Protein AF-A0A1H9XG59-F1 (afdb_monomer_lite)

Foldseek 3Di:
DPPPDPAAWWAWPPPRDIDGADADDDPDGDGPPQADPVPVVDGTGIGDVVVVVVVVVVVVVVVVVVVD

Structure (mmCIF, N/CA/C/O backbone):
data_AF-A0A1H9XG59-F1
#
_entry.id   AF-A0A1H9XG59-F1
#
loop_
_atom_site.group_PDB
_atom_site.id
_atom_site.type_symbol
_atom_site.label_atom_id
_atom_site.label_alt_id
_atom_site.label_comp_id
_atom_site.label_asym_id
_atom_site.label_entity_id
_atom_site.label_seq_id
_atom_site.pdbx_PDB_ins_code
_atom_site.Cartn_x
_atom_site.Cartn_y
_atom_site.Cartn_z
_atom_site.occupancy
_atom_site.B_iso_or_equiv
_atom_site.auth_seq_id
_atom_site.auth_comp_id
_atom_site.auth_asym_id
_atom_site.auth_atom_id
_atom_site.pdbx_PDB_model_num
ATOM 1 N N . MET A 1 1 ? 18.136 -17.849 6.613 1.00 39.34 1 MET A N 1
ATOM 2 C CA . MET A 1 1 ? 18.216 -16.394 6.865 1.00 39.34 1 MET A CA 1
ATOM 3 C C . MET A 1 1 ? 16.899 -15.961 7.473 1.00 39.34 1 MET A C 1
ATOM 5 O O . MET A 1 1 ? 15.870 -16.118 6.834 1.00 39.34 1 MET A O 1
ATOM 9 N N . ILE A 1 2 ? 16.920 -15.532 8.731 1.00 42.97 2 ILE A N 1
ATOM 10 C CA . ILE A 1 2 ? 15.728 -15.067 9.443 1.00 42.97 2 ILE A CA 1
ATOM 11 C C . ILE A 1 2 ? 15.376 -13.696 8.861 1.00 42.97 2 ILE A C 1
ATOM 13 O O . ILE A 1 2 ? 16.132 -12.746 9.054 1.00 42.97 2 ILE A O 1
ATOM 17 N N . ILE A 1 3 ? 14.267 -13.599 8.127 1.00 49.47 3 ILE A N 1
ATOM 18 C CA . ILE A 1 3 ? 13.746 -12.322 7.626 1.00 49.47 3 ILE A CA 1
ATOM 19 C C . ILE A 1 3 ? 13.096 -11.613 8.817 1.00 49.47 3 ILE A C 1
ATOM 21 O O . ILE A 1 3 ? 11.896 -11.705 9.051 1.00 49.47 3 ILE A O 1
ATOM 25 N N . LYS A 1 4 ? 13.923 -10.968 9.640 1.00 53.81 4 LYS A N 1
ATOM 26 C CA . LYS A 1 4 ? 13.468 -9.993 10.628 1.00 53.81 4 LYS A CA 1
ATOM 27 C C . LYS A 1 4 ? 13.481 -8.629 9.959 1.00 53.81 4 LYS A C 1
ATOM 29 O O . LYS A 1 4 ? 14.503 -7.958 9.989 1.00 53.81 4 LYS A O 1
ATOM 34 N N . SER A 1 5 ? 12.348 -8.231 9.394 1.00 48.25 5 SER A N 1
ATOM 35 C CA . SER A 1 5 ? 11.977 -6.820 9.344 1.00 48.25 5 SER A CA 1
ATOM 36 C C . SER A 1 5 ? 10.512 -6.679 8.942 1.00 48.25 5 SER A C 1
ATOM 38 O O . SER A 1 5 ? 10.133 -7.033 7.830 1.00 48.25 5 SER A O 1
ATOM 40 N N . ASP A 1 6 ? 9.725 -6.055 9.810 1.00 55.09 6 ASP A N 1
ATOM 41 C CA . ASP A 1 6 ? 8.434 -5.410 9.526 1.00 55.09 6 ASP A CA 1
ATOM 42 C C . ASP A 1 6 ? 8.535 -4.275 8.475 1.00 55.09 6 ASP A C 1
ATOM 44 O O . ASP A 1 6 ? 7.707 -3.365 8.414 1.00 55.09 6 ASP A O 1
ATOM 48 N N . GLU A 1 7 ? 9.594 -4.259 7.672 1.00 60.34 7 GLU A N 1
ATOM 49 C CA . GLU A 1 7 ? 9.994 -3.113 6.886 1.00 60.34 7 GLU A CA 1
ATOM 50 C C . GLU A 1 7 ? 9.326 -3.149 5.517 1.00 60.34 7 GLU A C 1
ATOM 52 O O . GLU A 1 7 ? 9.651 -3.955 4.648 1.00 60.34 7 GLU A O 1
ATOM 57 N N . LYS A 1 8 ? 8.439 -2.165 5.331 1.00 71.62 8 LYS A N 1
ATOM 58 C CA . LYS A 1 8 ? 8.038 -1.612 4.033 1.00 71.62 8 LYS A CA 1
ATOM 59 C C . LYS A 1 8 ? 7.055 -2.455 3.217 1.00 71.62 8 LYS A C 1
ATOM 61 O O . LYS A 1 8 ? 6.928 -2.221 2.024 1.00 71.62 8 LYS A O 1
ATOM 66 N N . VAL A 1 9 ? 6.298 -3.366 3.826 1.00 81.62 9 VAL A N 1
ATOM 67 C CA . VAL A 1 9 ? 5.107 -3.917 3.154 1.00 81.62 9 VAL A CA 1
ATOM 68 C C . VAL A 1 9 ? 4.035 -2.830 3.072 1.00 81.62 9 VAL A C 1
ATOM 70 O O . VAL A 1 9 ? 3.711 -2.178 4.068 1.00 81.62 9 VAL A O 1
ATOM 73 N N . ILE A 1 10 ? 3.491 -2.653 1.879 1.00 85.25 10 ILE A N 1
ATOM 74 C CA . ILE A 1 10 ? 2.311 -1.839 1.602 1.00 85.25 10 ILE A CA 1
ATOM 75 C C . ILE A 1 10 ? 1.255 -2.719 0.940 1.00 85.25 10 ILE A C 1
ATOM 77 O O . ILE A 1 10 ? 1.571 -3.759 0.357 1.00 85.25 10 ILE A O 1
ATOM 81 N N . TYR A 1 11 ? -0.005 -2.323 1.036 1.00 87.06 11 TYR A N 1
ATOM 82 C CA . TYR A 1 11 ? -1.103 -3.145 0.550 1.00 87.06 11 TYR A CA 1
ATOM 83 C C . TYR A 1 11 ? -2.260 -2.286 0.032 1.00 87.06 11 TYR A C 1
ATOM 85 O O . TYR A 1 11 ? -2.367 -1.101 0.344 1.00 87.06 11 TYR A O 1
ATOM 93 N N . CYS A 1 12 ? -3.100 -2.873 -0.814 1.00 87.31 12 CYS A N 1
ATOM 94 C CA . CYS A 1 12 ? -4.282 -2.217 -1.355 1.00 87.31 12 CYS A CA 1
ATOM 95 C C . CYS A 1 12 ? -5.527 -2.685 -0.602 1.00 87.31 12 CYS A C 1
ATOM 97 O O . CYS A 1 12 ? -5.792 -3.883 -0.523 1.00 87.31 12 CYS A O 1
ATOM 99 N N . TYR A 1 13 ? -6.338 -1.756 -0.103 1.00 82.88 13 TYR A N 1
ATOM 100 C CA . TYR A 1 13 ? -7.587 -2.101 0.579 1.00 82.88 13 TYR A CA 1
ATOM 101 C C . TYR A 1 13 ? -8.637 -2.745 -0.324 1.00 82.88 13 TYR A C 1
ATOM 103 O O . TYR A 1 13 ? -9.431 -3.553 0.154 1.00 82.88 13 TYR A O 1
ATOM 111 N N . ASN A 1 14 ? -8.649 -2.388 -1.609 1.00 86.81 14 ASN A N 1
ATOM 112 C CA . ASN A 1 14 ? -9.660 -2.871 -2.538 1.00 86.81 14 ASN A CA 1
ATOM 113 C C . ASN A 1 14 ? -9.419 -4.340 -2.914 1.00 86.81 14 ASN A C 1
ATOM 115 O O . ASN A 1 14 ? -10.274 -5.189 -2.686 1.00 86.81 14 ASN A O 1
ATOM 119 N N . CYS A 1 15 ? -8.235 -4.659 -3.447 1.00 89.25 15 CYS A N 1
ATOM 120 C CA . CYS A 1 15 ? -7.924 -6.008 -3.933 1.00 89.25 15 CYS A CA 1
ATOM 121 C C . CYS A 1 15 ? -7.137 -6.878 -2.941 1.00 89.25 15 CYS A C 1
ATOM 123 O O . CYS A 1 15 ? -6.917 -8.055 -3.214 1.00 89.25 15 CYS A O 1
ATOM 125 N N . ARG A 1 16 ? -6.708 -6.328 -1.796 1.00 87.06 16 ARG A N 1
ATOM 126 C CA . ARG A 1 16 ? -5.876 -7.000 -0.774 1.00 87.06 16 ARG A CA 1
ATOM 127 C C . ARG A 1 16 ? -4.499 -7.461 -1.257 1.00 87.06 16 ARG A C 1
ATOM 129 O O . ARG A 1 16 ? -3.792 -8.137 -0.512 1.00 87.06 16 ARG A O 1
ATOM 136 N N . THR A 1 17 ? -4.091 -7.077 -2.465 1.00 89.12 17 THR A N 1
ATOM 137 C CA . THR A 1 17 ? -2.727 -7.297 -2.948 1.00 89.12 17 THR A CA 1
ATOM 138 C C . THR A 1 17 ? -1.742 -6.568 -2.042 1.00 89.12 17 THR A C 1
ATOM 140 O O . THR A 1 17 ? -2.042 -5.492 -1.519 1.00 89.12 17 THR A O 1
ATOM 143 N N . MET A 1 18 ? -0.561 -7.154 -1.865 1.00 87.38 18 MET A N 1
ATOM 144 C CA . MET A 1 18 ? 0.553 -6.581 -1.117 1.00 87.38 18 MET A CA 1
ATOM 145 C C . MET A 1 18 ? 1.783 -6.460 -2.011 1.00 87.38 18 MET A C 1
ATOM 147 O O . MET A 1 18 ? 1.990 -7.272 -2.911 1.00 87.38 18 MET A O 1
ATOM 151 N N . THR A 1 19 ? 2.616 -5.462 -1.744 1.00 85.62 19 THR A N 1
ATOM 152 C CA . THR A 1 19 ? 3.915 -5.304 -2.399 1.00 85.62 19 THR A CA 1
ATOM 153 C C . THR A 1 19 ? 4.924 -4.673 -1.440 1.00 85.62 19 THR A C 1
ATOM 155 O O . THR A 1 19 ? 4.586 -4.257 -0.329 1.00 85.62 19 THR A O 1
ATOM 158 N N . LEU A 1 20 ? 6.190 -4.647 -1.840 1.00 83.75 20 LEU A N 1
ATOM 159 C CA . LEU A 1 20 ? 7.272 -4.078 -1.048 1.00 83.75 20 LEU A CA 1
ATOM 160 C C . LEU A 1 20 ? 7.553 -2.652 -1.514 1.00 83.75 20 LEU A C 1
ATOM 162 O O . LEU A 1 20 ? 7.973 -2.421 -2.647 1.00 83.75 20 LEU A O 1
ATOM 166 N N . PHE A 1 21 ? 7.374 -1.690 -0.613 1.00 79.44 21 PHE A N 1
ATOM 167 C CA . PHE A 1 21 ? 7.859 -0.336 -0.804 1.00 79.44 21 PHE A CA 1
ATOM 168 C C . PHE A 1 21 ? 9.387 -0.362 -0.862 1.00 79.44 21 PHE A C 1
ATOM 170 O O . PHE A 1 21 ? 10.090 -0.699 0.094 1.00 79.44 21 PHE A O 1
ATOM 177 N N . THR A 1 22 ? 9.911 0.035 -2.012 1.00 75.12 22 THR A N 1
ATOM 178 C CA . THR A 1 22 ? 11.327 0.351 -2.170 1.00 75.12 22 THR A CA 1
ATOM 179 C C . THR A 1 22 ? 11.456 1.870 -2.118 1.00 75.12 22 THR A C 1
ATOM 181 O O . THR A 1 22 ? 10.598 2.562 -2.649 1.00 75.12 22 THR A O 1
ATOM 184 N N . ARG A 1 23 ? 12.472 2.398 -1.426 1.00 65.25 23 ARG A N 1
ATOM 185 C CA . ARG A 1 23 ? 12.718 3.845 -1.297 1.00 65.25 23 ARG A CA 1
ATOM 186 C C . ARG A 1 23 ? 13.926 4.247 -2.135 1.00 65.25 23 ARG A C 1
ATOM 188 O O . ARG A 1 23 ?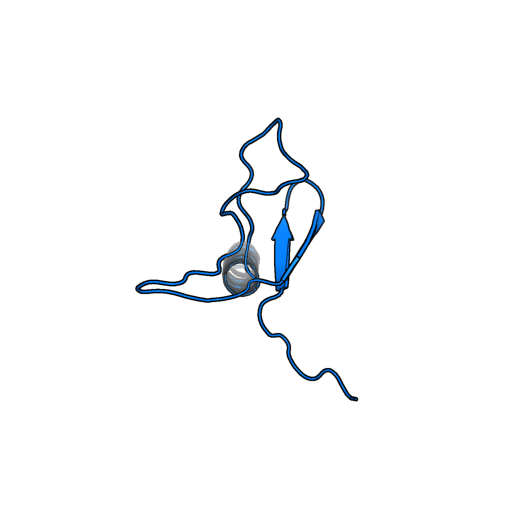 14.986 3.682 -1.879 1.00 65.25 23 ARG A O 1
ATOM 195 N N . ARG A 1 24 ? 13.818 5.275 -2.984 1.00 64.75 24 ARG A N 1
ATOM 196 C CA . ARG A 1 24 ? 14.894 6.150 -3.465 1.00 64.75 24 ARG A CA 1
ATOM 197 C C . ARG A 1 24 ? 14.344 7.458 -4.010 1.00 64.75 24 ARG A C 1
ATOM 199 O O . ARG A 1 24 ? 13.213 7.568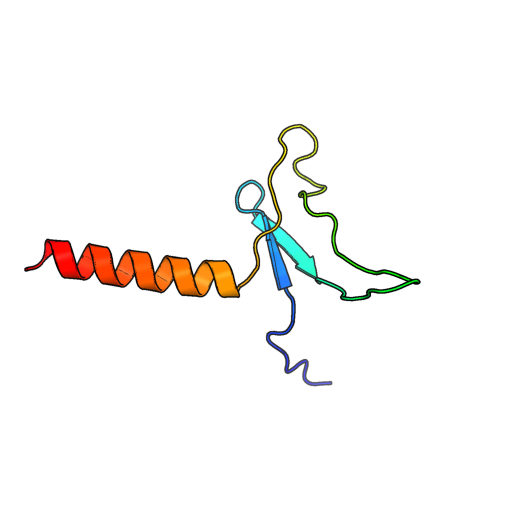 -4.470 1.00 64.75 24 ARG A O 1
ATOM 206 N N . ASP A 1 25 ? 15.241 8.407 -3.971 1.00 53.22 25 ASP A N 1
ATOM 207 C CA . ASP A 1 25 ? 15.054 9.836 -3.975 1.00 53.22 25 ASP A CA 1
ATOM 208 C C . ASP A 1 25 ? 16.170 10.469 -4.835 1.00 53.22 25 ASP A C 1
ATOM 210 O O . ASP A 1 25 ? 16.689 9.816 -5.747 1.00 53.22 25 ASP A O 1
ATOM 214 N N . MET A 1 26 ? 16.467 11.749 -4.563 1.00 57.88 26 MET A N 1
ATOM 215 C CA . MET A 1 26 ? 16.975 12.819 -5.440 1.00 57.88 26 MET A CA 1
ATOM 216 C C . MET A 1 26 ? 17.982 12.432 -6.533 1.00 57.88 26 MET A C 1
ATOM 218 O O . MET A 1 26 ? 19.098 12.935 -6.538 1.00 57.88 26 MET A O 1
ATOM 222 N N . ASN A 1 27 ? 17.531 11.637 -7.507 1.00 60.31 27 ASN A N 1
ATOM 223 C CA . ASN A 1 27 ? 18.099 11.402 -8.841 1.00 60.31 27 ASN A CA 1
ATOM 224 C C . ASN A 1 27 ? 18.528 9.965 -9.184 1.00 60.31 27 ASN A C 1
ATOM 226 O O . ASN A 1 27 ? 19.166 9.806 -10.221 1.00 60.31 27 ASN A O 1
ATOM 230 N N . ASN A 1 28 ? 18.137 8.904 -8.458 1.00 55.47 28 ASN A N 1
ATOM 231 C CA . ASN A 1 28 ? 17.729 7.701 -9.218 1.00 55.47 28 ASN A CA 1
ATOM 232 C C . ASN A 1 28 ? 16.787 6.750 -8.477 1.00 55.47 28 ASN A C 1
ATOM 234 O O . ASN A 1 28 ? 17.145 5.667 -8.002 1.00 55.47 28 ASN A O 1
ATOM 238 N N . ASN A 1 29 ? 15.557 7.250 -8.440 1.00 66.06 29 ASN A N 1
ATOM 239 C CA . ASN A 1 29 ? 14.387 6.891 -7.658 1.00 66.06 29 ASN A CA 1
ATOM 240 C C . ASN A 1 29 ? 14.028 5.399 -7.650 1.00 66.06 29 ASN A C 1
ATOM 242 O O . ASN A 1 29 ? 14.091 4.710 -8.664 1.00 66.06 29 ASN A O 1
ATOM 246 N N . SER A 1 30 ? 13.536 4.917 -6.515 1.00 64.19 30 SER A N 1
ATOM 247 C CA . SER A 1 30 ? 12.611 3.798 -6.501 1.00 64.19 30 SER A CA 1
ATOM 248 C C . SER A 1 30 ? 11.537 4.113 -5.476 1.00 64.19 30 SER A C 1
ATOM 250 O O . SER A 1 30 ? 11.800 4.434 -4.330 1.00 64.19 30 SER A O 1
ATOM 252 N N . GLY A 1 31 ? 10.308 4.129 -5.941 1.00 67.81 31 GLY A N 1
ATOM 253 C CA . GLY A 1 31 ? 9.123 4.104 -5.113 1.00 67.81 31 GLY A CA 1
ATOM 254 C C . GLY A 1 31 ? 8.395 2.818 -5.446 1.00 67.81 31 GLY A C 1
ATOM 255 O O . GLY A 1 31 ? 8.810 2.032 -6.297 1.00 67.81 31 GLY A O 1
ATOM 256 N N . VAL A 1 32 ? 7.268 2.631 -4.806 1.00 71.69 32 VAL A N 1
ATOM 257 C CA . VAL A 1 32 ? 6.162 1.893 -5.402 1.00 71.69 32 VAL A CA 1
ATOM 258 C C . VAL A 1 32 ? 5.287 2.948 -6.067 1.00 71.69 32 VAL A C 1
ATOM 260 O O . VAL A 1 32 ? 5.254 4.093 -5.607 1.00 71.69 32 VAL A O 1
ATOM 263 N N . GLU A 1 33 ? 4.652 2.592 -7.185 1.00 72.94 33 GLU A N 1
ATOM 264 C CA . GLU A 1 33 ? 3.549 3.376 -7.739 1.00 72.94 33 GLU A CA 1
ATOM 265 C C . GLU A 1 33 ? 2.642 3.857 -6.606 1.00 72.94 33 GLU A C 1
ATOM 267 O O . GLU A 1 33 ? 2.429 3.134 -5.639 1.00 72.94 33 GLU A O 1
ATOM 272 N N . SER A 1 34 ? 2.111 5.075 -6.677 1.00 76.06 34 SER A N 1
ATOM 273 C CA . SER A 1 34 ? 1.167 5.525 -5.651 1.00 76.06 34 SER A CA 1
ATOM 274 C C . SER A 1 34 ? -0.154 4.750 -5.720 1.00 76.06 34 SER A C 1
ATOM 276 O O . SER A 1 34 ? -0.860 4.680 -4.719 1.00 76.06 34 SER A O 1
ATOM 278 N N . HIS A 1 35 ? -0.452 4.093 -6.851 1.00 85.44 35 HIS A N 1
ATOM 279 C CA . HIS A 1 35 ? -1.693 3.350 -7.095 1.00 85.44 35 HIS A CA 1
ATOM 280 C C . HIS A 1 35 ? -1.461 1.857 -7.266 1.00 85.44 35 HIS A C 1
ATOM 282 O O . HIS A 1 35 ? -0.422 1.421 -7.759 1.00 85.44 35 HIS A O 1
ATOM 288 N N . CYS A 1 36 ? -2.460 1.074 -6.876 1.00 87.56 36 CYS A N 1
ATOM 289 C CA . CYS A 1 36 ? -2.441 -0.368 -7.010 1.00 87.56 36 CYS A CA 1
ATOM 290 C C . CYS A 1 36 ? -2.490 -0.813 -8.475 1.00 87.56 36 CYS A C 1
ATOM 292 O O . CYS A 1 36 ? -3.464 -0.536 -9.173 1.00 87.56 36 CYS A O 1
ATOM 294 N N . SER A 1 37 ? -1.485 -1.590 -8.891 1.00 85.06 37 SER A N 1
ATOM 295 C CA . SER A 1 37 ? -1.380 -2.178 -10.234 1.00 85.06 37 SER A CA 1
ATOM 296 C C . SER A 1 37 ? -2.567 -3.076 -10.591 1.00 85.06 37 SER A C 1
ATOM 298 O O . SER A 1 37 ? -3.016 -3.101 -11.734 1.00 85.06 37 SER A O 1
ATOM 300 N N . GLU A 1 38 ? -3.113 -3.783 -9.601 1.00 89.44 38 GLU A N 1
ATOM 301 C CA . GLU A 1 38 ? -4.218 -4.729 -9.796 1.00 89.44 38 GLU A CA 1
ATOM 302 C C . GLU A 1 38 ? -5.581 -4.036 -9.889 1.00 89.44 38 GLU A C 1
ATOM 304 O O . GLU A 1 38 ? -6.551 -4.618 -10.366 1.00 89.44 38 GLU A O 1
ATOM 309 N N . CYS A 1 39 ? -5.674 -2.787 -9.429 1.00 88.00 39 CYS A N 1
ATOM 310 C CA . CYS A 1 39 ? -6.904 -2.005 -9.467 1.00 88.00 39 CYS A CA 1
ATOM 311 C C . CYS A 1 39 ? -6.908 -1.031 -10.648 1.00 88.00 39 CYS A C 1
ATOM 313 O O . CYS A 1 39 ? -7.413 0.070 -10.527 1.00 88.00 39 CYS A O 1
ATOM 315 N N . SER A 1 40 ? -6.369 -1.401 -11.806 1.00 71.38 40 SER A N 1
ATOM 316 C CA . SER A 1 40 ? -6.146 -0.475 -12.931 1.00 71.38 40 SER A CA 1
ATOM 317 C C . SER A 1 40 ? -7.390 0.289 -13.430 1.00 71.38 40 SER A C 1
ATOM 319 O O . SER A 1 40 ? -7.253 1.359 -14.018 1.00 71.38 40 SER A O 1
ATOM 321 N N . TYR A 1 41 ? -8.602 -0.210 -13.162 1.00 78.50 41 TYR A N 1
ATOM 322 C CA . TYR A 1 41 ? -9.869 0.465 -13.480 1.00 78.50 41 TYR A CA 1
ATOM 323 C C . TYR A 1 41 ? -10.312 1.512 -12.446 1.00 78.50 41 TYR A C 1
ATOM 325 O O . TYR A 1 41 ? -11.172 2.339 -12.748 1.00 78.50 41 TYR A O 1
ATOM 333 N N . VAL A 1 42 ? -9.768 1.475 -11.226 1.00 77.88 42 VAL A N 1
ATOM 334 C CA . VAL A 1 42 ? -10.136 2.364 -10.118 1.00 77.88 42 VAL A CA 1
ATOM 335 C C . VAL A 1 42 ? -8.878 2.800 -9.374 1.00 77.88 42 VAL A C 1
ATOM 337 O O . VAL A 1 42 ? -8.126 1.982 -8.861 1.00 77.88 42 VAL A O 1
ATOM 340 N N . TRP A 1 43 ? -8.676 4.108 -9.272 1.00 78.06 43 TRP A N 1
ATOM 341 C CA . TRP A 1 43 ? -7.460 4.751 -8.771 1.00 78.06 43 TRP A CA 1
ATOM 342 C C . TRP A 1 43 ? -7.266 4.582 -7.247 1.00 78.06 43 TRP A C 1
ATOM 344 O O . TRP A 1 43 ? -7.356 5.533 -6.474 1.00 78.06 43 TRP A O 1
ATOM 354 N N . PHE A 1 44 ? -7.048 3.349 -6.788 1.00 84.19 44 PHE A N 1
ATOM 355 C CA . PHE A 1 44 ? -6.833 3.027 -5.381 1.00 84.19 44 PHE A CA 1
ATOM 356 C C . PHE A 1 44 ? -5.366 3.174 -5.004 1.00 84.19 44 PHE A C 1
ATOM 358 O O . PHE A 1 44 ? -4.496 2.553 -5.614 1.00 84.19 44 PHE A O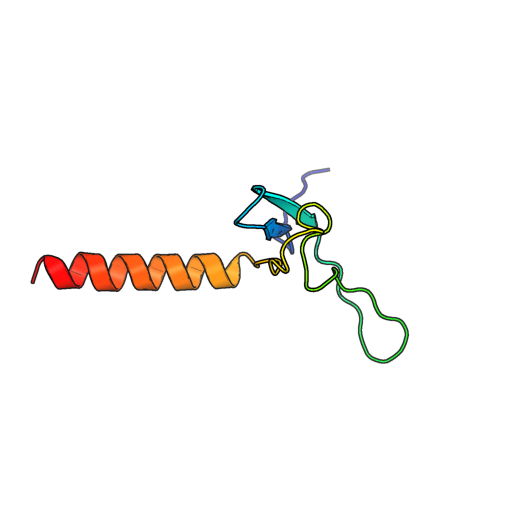 1
ATOM 365 N N . GLU A 1 45 ? -5.106 3.944 -3.954 1.00 84.75 45 GLU A N 1
ATOM 366 C CA . GLU A 1 45 ? -3.758 4.172 -3.448 1.00 84.75 45 GLU A CA 1
ATOM 367 C C . GLU A 1 45 ? -3.244 3.006 -2.604 1.00 84.75 45 GLU A C 1
ATOM 369 O O . GLU A 1 45 ? -3.989 2.380 -1.840 1.00 84.75 45 GLU A O 1
ATOM 374 N N . TRP A 1 46 ? -1.943 2.741 -2.701 1.00 87.25 46 TR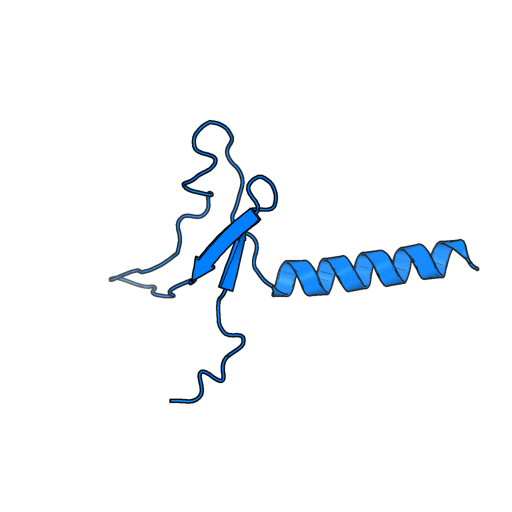P A N 1
ATOM 375 C CA . TRP A 1 46 ? -1.278 1.833 -1.777 1.00 87.25 46 TRP A CA 1
ATOM 376 C C . TRP A 1 46 ? -1.211 2.432 -0.377 1.00 87.25 46 TRP A C 1
ATOM 378 O O . TRP A 1 46 ? -0.831 3.585 -0.196 1.00 87.25 46 TRP A O 1
ATOM 388 N N . GLN A 1 47 ? -1.507 1.614 0.627 1.00 83.12 47 GLN A N 1
ATOM 389 C CA . GLN A 1 47 ? -1.496 2.024 2.024 1.00 83.12 47 GLN A CA 1
ATOM 390 C C . GLN A 1 47 ? -0.337 1.377 2.764 1.00 83.12 47 GLN A C 1
ATOM 392 O O . GLN A 1 47 ? 0.021 0.219 2.529 1.00 83.12 47 GLN A O 1
ATOM 397 N N . ASN A 1 48 ? 0.273 2.146 3.662 1.00 78.50 48 ASN A N 1
ATOM 398 C CA . ASN A 1 48 ? 1.366 1.672 4.496 1.00 78.50 48 ASN A CA 1
ATOM 399 C C . ASN A 1 48 ? 0.855 1.238 5.875 1.00 78.50 48 ASN A C 1
ATOM 401 O O . ASN A 1 48 ? -0.201 1.655 6.345 1.00 78.50 48 ASN A O 1
ATOM 405 N N . ARG A 1 49 ? 1.650 0.419 6.563 1.00 72.81 49 ARG A N 1
ATOM 406 C CA . ARG A 1 49 ? 1.304 -0.075 7.901 1.00 72.81 49 ARG A CA 1
ATOM 407 C C . ARG A 1 49 ? 1.210 1.024 8.971 1.00 72.81 49 ARG A C 1
ATOM 409 O O . ARG A 1 49 ? 0.597 0.799 10.007 1.00 72.81 49 ARG A O 1
ATOM 416 N N . ALA A 1 50 ? 1.823 2.191 8.766 1.00 73.06 50 ALA A N 1
ATOM 417 C CA . ALA A 1 50 ? 1.689 3.299 9.711 1.00 73.06 50 ALA A CA 1
ATOM 418 C C . ALA A 1 50 ? 0.277 3.901 9.656 1.00 73.06 50 ALA A C 1
ATOM 420 O O . ALA A 1 50 ? -0.302 4.148 10.707 1.00 73.06 50 ALA A O 1
ATOM 421 N N . VAL A 1 51 ? -0.303 4.040 8.457 1.00 77.12 51 VAL A N 1
ATOM 422 C CA . VAL A 1 51 ? -1.702 4.455 8.270 1.00 77.12 51 VAL A CA 1
ATOM 423 C C . VAL A 1 51 ? -2.652 3.470 8.953 1.00 77.12 51 VAL A C 1
ATOM 425 O O . VAL A 1 51 ? -3.577 3.904 9.632 1.00 77.12 51 VAL A O 1
ATOM 428 N N . GLU A 1 52 ? -2.369 2.164 8.885 1.00 76.12 52 GLU A N 1
ATOM 429 C CA . GLU A 1 52 ? -3.153 1.163 9.627 1.00 76.12 52 GLU A CA 1
ATOM 430 C C . GLU A 1 52 ? -3.108 1.349 11.123 1.00 76.12 52 GLU A C 1
ATOM 432 O O . GLU A 1 52 ? -4.150 1.378 11.764 1.00 76.12 52 GLU A O 1
ATOM 437 N N . ARG A 1 53 ? -1.909 1.520 11.679 1.00 79.56 53 ARG A N 1
ATOM 438 C CA . ARG A 1 53 ? -1.761 1.716 13.120 1.00 79.56 53 ARG A CA 1
ATOM 439 C C . ARG A 1 53 ? -2.464 2.983 13.590 1.00 79.56 53 ARG A C 1
ATOM 441 O O . ARG A 1 53 ? -3.042 2.984 14.668 1.00 79.56 53 ARG A O 1
ATOM 448 N N . GLU A 1 54 ? -2.429 4.061 12.808 1.00 82.69 54 GLU A N 1
ATOM 449 C CA . GLU A 1 54 ? -3.182 5.271 13.149 1.00 82.69 54 GLU A CA 1
ATOM 450 C C . GLU A 1 54 ? -4.692 5.040 13.055 1.00 82.69 54 GLU A C 1
ATOM 452 O O . GLU A 1 54 ? -5.422 5.422 13.964 1.00 82.69 54 GLU A O 1
ATOM 457 N N . LYS A 1 55 ? -5.175 4.356 12.015 1.00 81.94 55 LYS A N 1
ATOM 458 C CA . LYS A 1 55 ? -6.589 3.986 11.896 1.00 81.94 55 LYS A CA 1
ATOM 459 C C . LYS A 1 55 ? -7.055 3.109 13.061 1.00 81.94 55 LYS A C 1
ATOM 461 O O . LYS A 1 55 ? -8.128 3.361 13.597 1.00 81.94 55 LYS A O 1
ATOM 466 N N . GLU A 1 56 ? -6.268 2.114 13.465 1.00 84.88 56 GLU A N 1
ATOM 467 C CA . GLU A 1 56 ? -6.555 1.255 14.621 1.00 84.88 56 GLU A CA 1
ATOM 468 C C . GLU A 1 56 ? -6.709 2.088 15.900 1.00 84.88 56 GLU A C 1
ATOM 470 O O . GLU A 1 56 ? -7.704 1.929 16.602 1.00 84.88 56 GLU A O 1
ATOM 475 N N . LYS A 1 57 ? -5.808 3.051 16.149 1.00 88.06 57 LYS A N 1
ATOM 476 C CA . LYS A 1 57 ? -5.936 3.991 17.279 1.00 88.06 57 LYS A CA 1
ATOM 477 C C . LYS A 1 57 ? -7.206 4.834 17.199 1.00 88.06 57 LYS A C 1
ATOM 479 O O . LYS A 1 57 ? -7.846 5.078 18.215 1.00 88.06 57 LYS A O 1
ATOM 484 N N . TRP A 1 58 ? -7.566 5.304 16.004 1.00 86.31 58 TRP A N 1
ATOM 485 C CA . TRP A 1 58 ? -8.794 6.076 15.798 1.00 86.31 58 TRP A CA 1
ATOM 486 C C . TRP A 1 58 ? -10.050 5.239 16.040 1.00 86.31 58 TRP A C 1
ATOM 488 O O . TRP A 1 58 ? -11.020 5.752 16.596 1.00 86.31 58 TRP A O 1
ATOM 498 N N . ILE A 1 59 ? -10.050 3.970 15.632 1.00 86.88 59 ILE A N 1
ATOM 499 C CA . ILE A 1 59 ? -11.146 3.037 15.915 1.00 86.88 59 ILE A CA 1
ATOM 500 C C . ILE A 1 59 ? -11.235 2.802 17.420 1.00 86.88 59 ILE A C 1
ATOM 502 O O . ILE A 1 59 ? -12.302 3.013 17.979 1.00 86.88 59 ILE A O 1
ATOM 506 N N . GLU A 1 60 ? -10.123 2.470 18.080 1.00 89.50 60 GLU A N 1
ATOM 507 C CA . GLU A 1 60 ? -10.068 2.259 19.530 1.00 89.50 60 GLU A CA 1
ATOM 508 C C . GLU A 1 60 ? -10.581 3.486 20.297 1.00 89.50 60 GLU A C 1
ATOM 510 O O . GLU A 1 60 ? -11.452 3.361 21.153 1.00 89.50 60 GLU A O 1
ATOM 515 N N . TYR A 1 61 ? -10.115 4.688 19.948 1.00 82.88 61 TYR A N 1
ATOM 516 C CA . TYR A 1 61 ? -10.577 5.930 20.566 1.00 82.88 61 TYR A CA 1
ATOM 517 C C . TYR A 1 61 ? -12.089 6.135 20.412 1.00 82.88 61 TYR A C 1
ATOM 519 O O . TYR A 1 61 ? -12.776 6.463 21.380 1.00 82.88 61 TYR A O 1
ATOM 527 N N . ASN A 1 62 ? -12.622 5.941 19.205 1.00 78.25 62 ASN A N 1
ATOM 528 C CA . ASN A 1 62 ? -14.045 6.137 18.952 1.00 78.25 62 ASN A CA 1
ATOM 529 C C . ASN A 1 62 ? -14.895 5.049 19.611 1.00 78.25 62 ASN A C 1
ATOM 531 O O . ASN A 1 62 ? -15.907 5.375 20.221 1.00 78.25 62 ASN A O 1
ATOM 535 N N . GLU A 1 63 ? -14.483 3.782 19.551 1.00 76.88 63 GLU A N 1
ATOM 536 C CA . GLU A 1 63 ? -15.173 2.688 20.236 1.00 76.88 63 GLU A CA 1
ATOM 537 C C . GLU A 1 63 ? -15.196 2.918 21.749 1.00 76.88 63 GLU A C 1
ATOM 539 O O . GLU A 1 63 ? -16.260 2.813 22.349 1.00 76.88 63 GLU A O 1
ATOM 544 N N . LEU A 1 64 ? -14.083 3.344 22.358 1.00 59.78 64 LEU A N 1
ATOM 545 C CA . LEU A 1 64 ? -14.02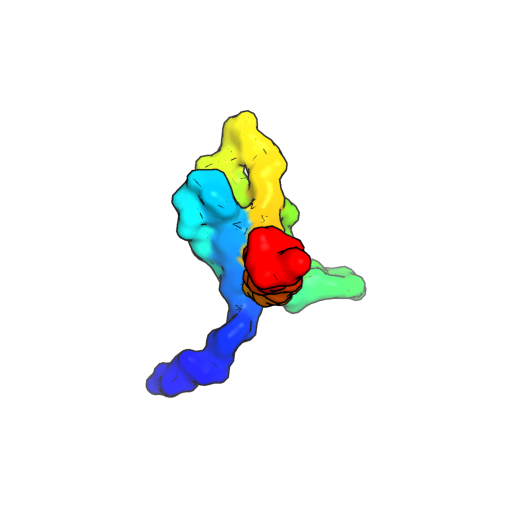9 3.722 23.776 1.00 59.78 64 LEU A CA 1
ATOM 546 C C . LEU A 1 64 ? -14.909 4.939 24.108 1.00 59.78 64 LEU A C 1
ATOM 548 O O . LEU A 1 64 ? -15.412 5.037 25.224 1.00 59.78 64 LEU A O 1
ATOM 552 N N . THR A 1 65 ? -15.131 5.841 23.150 1.00 56.81 65 THR A N 1
ATOM 553 C CA . THR A 1 65 ? -16.008 7.012 23.318 1.00 56.81 65 THR A CA 1
ATOM 554 C C . THR A 1 65 ? -17.493 6.634 23.294 1.00 56.81 65 THR A C 1
ATOM 556 O O . THR A 1 65 ? -18.294 7.314 23.919 1.00 56.81 65 THR A O 1
ATOM 559 N N . PHE A 1 66 ? -17.886 5.536 22.637 1.00 52.28 66 PHE A N 1
ATOM 560 C CA . PHE A 1 66 ? -19.280 5.060 22.643 1.00 52.28 66 PHE A CA 1
ATOM 561 C C . PHE A 1 66 ? -19.692 4.335 23.938 1.00 52.28 66 PHE A C 1
ATOM 563 O O . PHE A 1 66 ? -20.879 4.059 24.122 1.00 52.28 66 PHE A O 1
ATOM 570 N N . TYR A 1 67 ? -18.743 4.026 24.828 1.00 50.28 67 TYR A N 1
ATOM 571 C CA . TYR A 1 67 ? -18.994 3.377 26.123 1.00 50.28 67 TYR A CA 1
ATOM 572 C C . TYR A 1 67 ? -18.868 4.325 27.335 1.00 50.28 67 TYR A C 1
ATOM 574 O O . TYR A 1 67 ? -18.939 3.852 28.473 1.00 50.28 67 TYR A O 1
ATOM 582 N 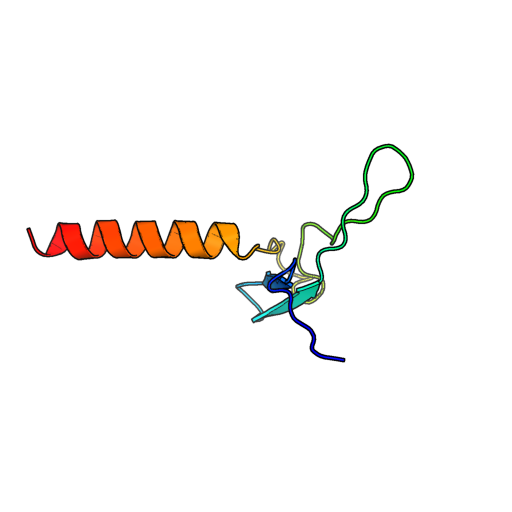N . LEU A 1 68 ? -18.697 5.635 27.109 1.00 48.56 68 LEU A N 1
ATOM 583 C CA . LEU A 1 68 ? -18.701 6.704 28.123 1.00 48.56 68 LEU A CA 1
ATOM 584 C C . LEU A 1 68 ? -19.887 7.651 27.905 1.00 48.56 68 LEU A C 1
ATOM 586 O O . LEU A 1 68 ? -20.424 8.136 28.926 1.00 48.56 68 LEU A O 1
#

pLDDT: mean 73.94, std 13.61, range [39.34, 89.5]

Secondary structure (DSSP, 8-state):
--------EEE-TTT--EEEPP-B-TTS-B---SB-GGGTTS-PBPEEHHHHHHHHHHHHHHHHHTT-

Sequence (68 aa):
MIIKSDEKVIYCYNCRTMTLFTRRDMNNNSGVESHCSECSYVWFEWQNRAVEREKEKWIEYNELTFYL

Radius of gyration: 15.75 Å; chains: 1; bounding box: 38×29×42 Å